Protein AF-A0A371MSR2-F1 (afdb_monomer_lite)

Secondary structure (DSSP, 8-state):
-----GGG-EEEEEETTEEEEEEEESSSSSS-EEEEEEEE--SS-EEEEEEEEPPTTS-GGGEEE-GGGTGGGEEEETTTEEEEEEEEPTT-EEEEEEEE--SSGGGGHHHH--

Foldseek 3Di:
DDPDPPQFDKDWDDDPFKIKIWHWDCPPDPFTKIKIKMWGQDQAKDKDKDKFAAPPPADLVQKAFDPVFPRVQWDDDPRRMIIGIDIAGHGDMGMTMIGGHDPDPVSCVRRRDD

Sequence (114 aa):
MSHESDADRTTAVSDDDVRVEKSFVGDEFPVPAIKFRLDSESDEPVHVRLVDQIPEDFPMEGVGFHPDYESDNWTAYKDHRVEYERTLDPGEETTTVYGIRLEQISDVEGFLGE

Radius of gyration: 14.49 Å; chains: 1; bounding box: 32×28×48 Å

pLDDT: mean 83.39, std 14.43, range [37.62, 96.06]

Structure (mmCIF, N/CA/C/O backbone):
data_AF-A0A371MSR2-F1
#
_entry.id   AF-A0A371MSR2-F1
#
loop_
_atom_site.group_PDB
_atom_site.id
_atom_site.type_symbol
_atom_site.label_atom_id
_atom_site.label_alt_id
_atom_site.label_comp_id
_atom_site.label_asym_id
_atom_site.label_entity_id
_atom_site.label_seq_id
_atom_site.pdbx_PDB_ins_code
_atom_site.Cartn_x
_atom_site.Cartn_y
_atom_site.Cartn_z
_atom_site.occupancy
_atom_site.B_iso_or_equiv
_atom_site.auth_seq_id
_atom_site.auth_comp_id
_atom_site.auth_asym_id
_atom_site.auth_atom_id
_atom_site.pdbx_PDB_model_num
ATOM 1 N N . MET A 1 1 ? -8.088 8.176 -33.997 1.00 37.62 1 MET A N 1
ATOM 2 C CA . MET A 1 1 ? -7.826 7.131 -32.994 1.00 37.62 1 MET A CA 1
ATOM 3 C C . MET A 1 1 ? -7.405 7.871 -31.746 1.00 37.62 1 MET A C 1
ATOM 5 O O . MET A 1 1 ? -6.425 8.603 -31.816 1.00 37.62 1 MET A O 1
ATOM 9 N N . SER A 1 2 ? -8.234 7.842 -30.709 1.00 40.28 2 SER A N 1
ATOM 10 C CA . SER A 1 2 ? -7.990 8.561 -29.460 1.00 40.28 2 SER A CA 1
ATOM 11 C C . SER A 1 2 ? -6.896 7.823 -28.691 1.00 40.28 2 SER A C 1
ATOM 13 O O . SER A 1 2 ? -7.026 6.629 -28.456 1.00 40.28 2 SER A O 1
ATOM 15 N N . HIS A 1 3 ? -5.797 8.508 -28.383 1.00 43.19 3 HIS A N 1
ATOM 16 C CA . HIS A 1 3 ? -4.809 8.058 -27.404 1.00 43.19 3 HIS A CA 1
ATOM 17 C C . HIS A 1 3 ? -5.377 8.488 -26.046 1.00 43.19 3 HIS A C 1
ATOM 19 O O . HIS A 1 3 ? -5.113 9.598 -25.587 1.00 43.19 3 HIS A O 1
ATOM 25 N N . GLU A 1 4 ? -6.302 7.703 -25.495 1.00 45.28 4 GLU A N 1
ATOM 26 C CA . GLU A 1 4 ? -6.712 7.891 -24.103 1.00 45.28 4 GLU A CA 1
ATOM 27 C C . GLU A 1 4 ? -5.536 7.471 -23.222 1.00 45.28 4 GLU A C 1
ATOM 29 O O . GLU A 1 4 ? -4.920 6.432 -23.439 1.00 45.28 4 GLU A O 1
ATOM 34 N N . SER A 1 5 ? -5.153 8.376 -22.329 1.00 42.78 5 SER A N 1
ATOM 35 C CA . SER A 1 5 ? -3.977 8.303 -21.477 1.00 42.78 5 SER A CA 1
ATOM 36 C C . SER A 1 5 ? -3.984 7.020 -20.642 1.00 42.78 5 SER A C 1
ATOM 38 O O . SER A 1 5 ? -4.755 6.905 -19.698 1.00 42.78 5 SER A O 1
ATOM 40 N N . ASP A 1 6 ? -3.106 6.074 -20.965 1.00 44.81 6 ASP A N 1
ATOM 41 C CA . ASP A 1 6 ? -3.011 4.767 -20.292 1.00 44.81 6 ASP A CA 1
ATOM 42 C C . ASP A 1 6 ? -2.377 4.846 -18.879 1.00 44.81 6 ASP A C 1
ATOM 44 O O . ASP A 1 6 ? -2.193 3.844 -18.204 1.00 44.81 6 ASP A O 1
ATOM 48 N N . ALA A 1 7 ? -2.056 6.052 -18.397 1.00 47.66 7 ALA A N 1
ATOM 49 C CA . ALA A 1 7 ? -1.315 6.265 -17.151 1.00 47.66 7 ALA A CA 1
ATOM 50 C C . ALA A 1 7 ? -2.179 6.336 -15.874 1.00 47.66 7 ALA A C 1
ATOM 52 O O . ALA A 1 7 ? -1.612 6.441 -14.794 1.00 47.66 7 ALA A O 1
ATOM 53 N N . ASP A 1 8 ? -3.514 6.281 -15.970 1.00 51.16 8 ASP A N 1
ATOM 54 C CA . ASP A 1 8 ? -4.427 6.449 -14.816 1.00 51.16 8 ASP A CA 1
ATOM 55 C C . ASP A 1 8 ? -5.340 5.229 -14.589 1.00 51.16 8 ASP A C 1
ATOM 57 O O . ASP A 1 8 ? -6.470 5.331 -14.110 1.00 51.16 8 ASP A O 1
ATOM 61 N N . ARG A 1 9 ? -4.892 4.032 -14.979 1.00 61.28 9 ARG A N 1
ATOM 62 C CA . ARG A 1 9 ? -5.692 2.821 -14.767 1.00 61.28 9 ARG A CA 1
ATOM 63 C C . ARG A 1 9 ? -5.687 2.464 -13.269 1.00 61.28 9 ARG A C 1
ATOM 65 O O . ARG A 1 9 ? -4.633 2.287 -12.658 1.00 61.28 9 ARG A O 1
ATOM 72 N N . THR A 1 10 ? -6.890 2.393 -12.694 1.00 70.50 10 THR A N 1
ATOM 73 C CA . THR A 1 10 ? -7.142 2.139 -11.268 1.00 70.50 10 THR A CA 1
ATOM 74 C C . THR A 1 10 ? -8.129 0.984 -11.103 1.00 70.50 10 THR A C 1
ATOM 76 O O . THR A 1 10 ? -9.187 0.993 -11.731 1.00 70.50 10 THR A O 1
ATOM 79 N N . THR A 1 11 ? -7.811 0.027 -10.232 1.00 73.56 11 THR A N 1
ATOM 80 C CA . THR A 1 11 ? -8.650 -1.135 -9.901 1.00 73.56 11 THR A CA 1
ATOM 81 C C . THR A 1 11 ? -9.043 -1.060 -8.430 1.00 73.56 11 THR A C 1
ATOM 83 O O . THR A 1 11 ? -8.179 -0.885 -7.575 1.00 73.56 11 THR A O 1
ATOM 86 N N . ALA A 1 12 ? -10.333 -1.190 -8.115 1.00 70.69 12 ALA A N 1
ATOM 87 C CA . ALA A 1 12 ? -10.829 -1.137 -6.742 1.00 70.69 12 ALA A CA 1
ATOM 88 C C . ALA A 1 12 ? -11.446 -2.476 -6.319 1.00 70.69 12 ALA A C 1
ATOM 90 O O . ALA A 1 12 ? -12.216 -3.069 -7.075 1.00 70.69 12 ALA A O 1
ATOM 91 N N . VAL A 1 13 ? -11.130 -2.925 -5.106 1.00 76.88 13 VAL A N 1
ATOM 92 C CA . VAL A 1 13 ? -11.734 -4.091 -4.454 1.00 76.88 13 VAL A CA 1
ATOM 93 C C . VAL A 1 13 ? -12.252 -3.647 -3.092 1.00 76.88 13 VAL A C 1
ATOM 95 O O . VAL A 1 13 ? -11.543 -2.969 -2.354 1.00 76.88 13 VAL A O 1
ATOM 98 N N . SER A 1 14 ? -13.480 -4.033 -2.767 1.00 68.56 14 SER A N 1
ATOM 99 C CA . SER A 1 14 ? -14.097 -3.751 -1.472 1.00 68.56 14 SER A CA 1
ATOM 100 C C . SER A 1 14 ? -14.492 -5.058 -0.800 1.00 68.56 14 SER A C 1
ATOM 102 O O . SER A 1 14 ? -15.121 -5.907 -1.435 1.00 68.56 14 SER A O 1
ATOM 104 N N . ASP A 1 15 ? -14.128 -5.194 0.469 1.00 74.12 15 ASP A N 1
ATOM 105 C CA . ASP A 1 15 ? -14.769 -6.106 1.422 1.00 74.12 15 ASP A CA 1
ATOM 106 C C . ASP A 1 15 ? -15.697 -5.253 2.313 1.00 74.12 15 ASP A C 1
ATOM 108 O O . ASP A 1 15 ? -15.505 -4.040 2.346 1.00 74.12 15 ASP A O 1
ATOM 112 N N . ASP A 1 16 ? -16.705 -5.829 2.982 1.00 73.25 16 ASP A N 1
ATOM 113 C CA . ASP A 1 16 ? -17.839 -5.103 3.623 1.00 73.25 16 ASP A CA 1
ATOM 114 C C . ASP A 1 16 ? -17.422 -3.911 4.527 1.00 73.25 16 ASP A C 1
ATOM 116 O O . ASP A 1 16 ? -18.206 -2.987 4.727 1.00 73.25 16 ASP A O 1
ATOM 120 N N . ASP A 1 17 ? -16.178 -3.911 5.016 1.00 86.12 17 ASP A N 1
ATOM 121 C CA . ASP A 1 17 ? -15.602 -2.945 5.954 1.00 86.12 17 ASP A CA 1
ATOM 122 C C . ASP A 1 17 ? -14.434 -2.100 5.398 1.00 86.12 17 ASP A C 1
ATOM 124 O O . ASP A 1 17 ? -14.025 -1.128 6.038 1.00 86.12 17 ASP A O 1
ATOM 128 N N . VAL A 1 18 ? -13.839 -2.469 4.254 1.00 89.56 18 VAL A N 1
ATOM 129 C CA . VAL A 1 18 ? -12.611 -1.832 3.738 1.00 89.56 18 VAL A CA 1
ATOM 130 C C . VAL A 1 18 ? -12.631 -1.720 2.222 1.00 89.56 18 VAL A C 1
ATOM 132 O O . VAL A 1 18 ? -12.762 -2.712 1.498 1.00 89.56 18 VAL A O 1
ATOM 135 N N . ARG A 1 19 ? -12.371 -0.510 1.733 1.00 90.88 19 ARG A N 1
ATOM 136 C CA . ARG A 1 19 ? -12.174 -0.214 0.318 1.00 90.88 19 ARG A CA 1
ATOM 137 C C . ARG A 1 19 ? -10.689 -0.106 -0.002 1.00 90.88 19 ARG A C 1
ATOM 139 O O . ARG A 1 19 ? -9.958 0.669 0.603 1.00 90.88 19 ARG A O 1
ATOM 146 N N . VAL A 1 20 ? -10.249 -0.858 -1.004 1.00 92.00 20 VAL A N 1
ATOM 147 C CA . VAL A 1 20 ? -8.875 -0.842 -1.508 1.00 92.00 20 VAL A CA 1
ATOM 148 C C . VAL A 1 20 ? -8.877 -0.366 -2.951 1.00 92.00 20 VAL A C 1
ATOM 150 O O . VAL A 1 20 ? -9.545 -0.945 -3.803 1.00 92.00 20 VAL A O 1
ATOM 153 N N . GLU A 1 21 ? -8.099 0.666 -3.246 1.00 91.25 21 GLU A N 1
ATOM 154 C CA . GLU A 1 21 ? -7.914 1.208 -4.588 1.00 91.25 21 GLU A CA 1
ATOM 155 C C . GLU A 1 21 ? -6.454 1.090 -4.996 1.00 91.25 21 GLU A C 1
ATOM 157 O O . GLU A 1 21 ? -5.565 1.617 -4.335 1.00 91.25 21 GLU A O 1
ATOM 162 N N . LYS A 1 22 ? -6.216 0.396 -6.101 1.00 91.88 22 LYS A N 1
ATOM 163 C CA . LYS A 1 22 ? -4.909 0.171 -6.700 1.00 91.88 22 LYS A CA 1
ATOM 164 C C . LYS A 1 22 ? -4.749 1.058 -7.924 1.00 91.88 22 LYS A C 1
ATOM 166 O O . LYS A 1 22 ? -5.548 0.939 -8.844 1.00 91.88 22 LYS A O 1
ATOM 171 N N . SER A 1 23 ? -3.689 1.850 -7.993 1.00 89.88 23 SER A N 1
ATOM 172 C CA . SER A 1 23 ? -3.382 2.719 -9.135 1.00 89.88 23 SER A CA 1
ATOM 173 C C . SER A 1 23 ? -1.910 2.616 -9.517 1.00 89.88 23 SER A C 1
ATOM 175 O O . SER A 1 23 ? -1.046 2.429 -8.660 1.00 89.88 23 SER A O 1
ATOM 177 N N . PHE A 1 24 ? -1.599 2.781 -10.799 1.00 88.88 24 PHE A N 1
ATOM 178 C CA . PHE A 1 24 ? -0.219 2.954 -11.247 1.00 88.88 24 PHE A CA 1
ATOM 179 C C . PHE A 1 24 ? 0.210 4.422 -11.152 1.00 88.88 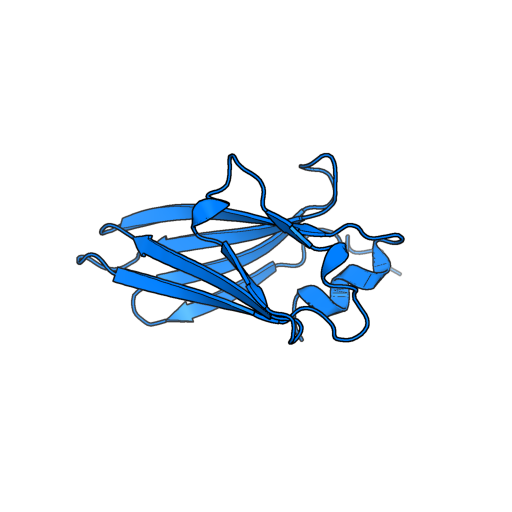24 PHE A C 1
ATOM 181 O O . PHE A 1 24 ? -0.543 5.322 -11.508 1.00 88.88 24 PHE A O 1
ATOM 188 N N . VAL A 1 25 ? 1.439 4.660 -10.697 1.00 86.69 25 VAL A N 1
ATOM 189 C CA . VAL A 1 25 ? 2.046 5.991 -10.603 1.00 86.69 25 VAL A CA 1
ATOM 190 C C . VAL A 1 25 ? 3.441 5.974 -11.233 1.00 86.69 25 VAL A C 1
ATOM 192 O O . VAL A 1 25 ? 4.430 5.573 -10.621 1.00 86.69 25 VAL A O 1
ATOM 195 N N . GLY A 1 26 ? 3.520 6.403 -12.495 1.00 82.81 26 GLY A N 1
ATOM 196 C CA . GLY A 1 26 ? 4.764 6.408 -13.276 1.00 82.81 26 GLY A CA 1
ATOM 197 C C . GLY A 1 26 ? 5.684 7.602 -13.007 1.00 82.81 26 GLY A C 1
ATOM 198 O O . GLY A 1 26 ? 6.901 7.458 -13.073 1.00 82.81 26 GLY A O 1
ATOM 199 N N . ASP A 1 27 ? 5.107 8.760 -12.674 1.00 80.38 27 ASP A N 1
ATOM 200 C CA . ASP A 1 27 ? 5.819 10.047 -12.625 1.00 80.38 27 ASP A CA 1
ATOM 201 C C . ASP A 1 27 ? 5.867 10.683 -11.217 1.00 80.38 27 ASP A C 1
ATOM 203 O O . ASP A 1 27 ? 6.491 11.726 -11.028 1.00 80.38 27 ASP A O 1
ATOM 207 N N . GLU A 1 28 ? 5.212 10.077 -10.216 1.00 81.81 28 GLU A N 1
ATOM 208 C CA . GLU A 1 28 ? 5.168 10.583 -8.825 1.00 81.81 28 GLU A CA 1
ATOM 209 C C . GLU A 1 28 ? 6.453 10.245 -8.040 1.00 81.81 28 GLU A C 1
ATOM 211 O O . GLU A 1 28 ? 6.804 10.926 -7.075 1.00 81.81 28 GLU A O 1
ATOM 216 N N . PHE A 1 29 ? 7.196 9.228 -8.488 1.00 84.44 29 PHE A N 1
ATOM 217 C CA . PHE A 1 29 ? 8.369 8.679 -7.810 1.00 84.44 29 PHE A CA 1
ATOM 218 C C . PHE A 1 29 ? 9.573 8.552 -8.759 1.00 84.44 29 PHE A C 1
ATOM 220 O O . PHE A 1 29 ? 9.406 8.534 -9.977 1.00 84.44 29 PHE A O 1
ATOM 227 N N . PRO A 1 30 ? 10.812 8.418 -8.233 1.00 84.44 30 PRO A N 1
ATOM 228 C CA . PRO A 1 30 ? 12.008 8.209 -9.060 1.00 84.44 30 PRO A CA 1
ATOM 229 C C . PRO A 1 30 ? 11.974 6.928 -9.904 1.00 84.44 30 PRO A C 1
ATOM 231 O O . PRO A 1 30 ? 12.722 6.804 -10.871 1.00 84.44 30 PRO A O 1
ATOM 234 N N . VAL A 1 31 ? 11.158 5.960 -9.489 1.00 86.62 31 VAL A N 1
ATOM 235 C CA . VAL A 1 31 ? 10.848 4.734 -10.222 1.00 86.62 31 VAL A CA 1
ATOM 236 C C . VAL A 1 31 ? 9.331 4.581 -10.266 1.00 86.62 31 VAL A C 1
ATOM 238 O O . VAL A 1 31 ? 8.683 4.983 -9.298 1.00 86.62 31 VAL A O 1
ATOM 241 N N . PRO A 1 32 ? 8.762 3.984 -11.326 1.00 88.19 32 PRO A N 1
ATOM 242 C CA . PRO A 1 32 ? 7.337 3.692 -11.366 1.00 88.19 32 PRO A CA 1
ATOM 243 C C . PRO A 1 32 ? 6.909 2.867 -10.152 1.00 88.19 32 PRO A C 1
ATOM 245 O O . PRO A 1 32 ? 7.659 2.003 -9.688 1.00 88.19 32 PRO A O 1
ATOM 248 N N . ALA A 1 33 ? 5.715 3.121 -9.630 1.00 90.62 33 ALA A N 1
ATOM 249 C CA . ALA A 1 33 ? 5.194 2.394 -8.483 1.00 90.62 33 ALA A CA 1
ATOM 250 C C . ALA A 1 33 ? 3.717 2.044 -8.649 1.00 90.62 33 ALA A C 1
ATOM 252 O O . ALA A 1 33 ? 2.980 2.656 -9.421 1.00 90.62 33 ALA A O 1
ATOM 253 N N . ILE A 1 34 ? 3.302 1.032 -7.901 1.00 91.38 34 ILE A N 1
ATOM 254 C CA . ILE A 1 34 ? 1.910 0.666 -7.708 1.00 91.38 34 ILE A CA 1
ATOM 255 C C . ILE A 1 34 ? 1.498 1.193 -6.343 1.00 91.38 34 ILE A C 1
ATOM 257 O O . ILE A 1 34 ? 2.135 0.895 -5.331 1.00 91.38 34 ILE A O 1
ATOM 261 N N . LYS A 1 35 ? 0.445 2.000 -6.336 1.00 92.44 35 LYS A N 1
ATOM 262 C CA . LYS A 1 35 ? -0.101 2.670 -5.166 1.00 92.44 35 LYS A CA 1
ATOM 263 C C . LYS A 1 35 ? -1.386 1.995 -4.744 1.00 92.44 35 LYS A C 1
ATOM 265 O O . LYS A 1 35 ? -2.260 1.777 -5.574 1.00 92.44 35 LYS A O 1
ATOM 270 N N . PHE A 1 36 ? -1.500 1.719 -3.455 1.00 93.75 36 PHE A N 1
ATOM 271 C CA . PHE A 1 36 ? -2.718 1.242 -2.827 1.00 93.75 36 PHE A CA 1
ATOM 272 C C . PHE A 1 36 ? -3.201 2.287 -1.840 1.00 93.75 36 PHE A C 1
ATOM 274 O O . PHE A 1 36 ? -2.467 2.667 -0.927 1.00 93.75 36 PHE A O 1
ATOM 281 N N . ARG A 1 37 ? -4.435 2.742 -2.024 1.00 93.94 37 ARG A N 1
ATOM 282 C CA . ARG A 1 37 ? -5.176 3.504 -1.027 1.00 93.94 37 ARG A CA 1
ATOM 283 C C . ARG A 1 37 ? -6.145 2.559 -0.339 1.00 93.94 37 ARG A C 1
ATOM 285 O O . ARG A 1 37 ? -6.902 1.868 -1.014 1.00 93.94 37 ARG A O 1
ATOM 292 N N . LEU A 1 38 ? -6.088 2.522 0.982 1.00 92.88 38 LEU A N 1
ATOM 293 C CA . LEU A 1 38 ? -6.980 1.735 1.812 1.00 92.88 38 LEU A CA 1
ATOM 294 C C . LEU A 1 38 ? -7.811 2.699 2.648 1.00 92.88 38 LEU A C 1
ATOM 296 O O . LEU A 1 38 ? -7.247 3.565 3.316 1.00 92.88 38 LEU A O 1
ATOM 300 N N . ASP A 1 39 ? -9.122 2.534 2.595 1.00 92.81 39 ASP A N 1
ATOM 301 C CA . ASP A 1 39 ? -10.099 3.317 3.342 1.00 92.81 39 ASP A CA 1
ATOM 302 C C . ASP A 1 39 ? -10.925 2.358 4.200 1.00 92.81 39 ASP A C 1
ATOM 304 O O . ASP A 1 39 ? -11.548 1.425 3.684 1.00 92.81 39 ASP A O 1
ATOM 308 N N . SER A 1 40 ? -10.848 2.536 5.517 1.00 92.94 40 SER A N 1
ATOM 309 C CA . SER A 1 40 ? -11.635 1.768 6.477 1.00 92.94 40 SER A CA 1
ATOM 310 C C . SER A 1 40 ? -13.005 2.420 6.635 1.00 92.94 40 SER A C 1
ATOM 312 O O . SER A 1 40 ? -13.116 3.518 7.177 1.00 92.94 40 SER A O 1
ATOM 314 N N . GLU A 1 41 ? -14.056 1.732 6.200 1.00 90.38 41 GLU A N 1
ATOM 315 C CA . GLU A 1 41 ? -15.448 2.164 6.376 1.00 90.38 41 GLU A CA 1
ATOM 316 C C . GLU A 1 41 ? -16.049 1.615 7.688 1.00 90.38 41 GLU A C 1
ATOM 318 O O . GLU A 1 41 ? -17.196 1.915 8.023 1.00 90.38 41 GLU A O 1
ATOM 323 N N . SER A 1 42 ? -15.270 0.833 8.448 1.00 89.44 42 SER A N 1
ATOM 324 C CA . SER A 1 42 ? -15.694 0.186 9.692 1.00 89.44 42 SER A CA 1
ATOM 325 C C . SER A 1 42 ? -15.642 1.116 10.911 1.00 89.44 42 SER A C 1
ATOM 327 O O . SER A 1 42 ? -14.752 1.959 11.050 1.00 89.44 42 SER A O 1
ATOM 329 N N . ASP A 1 43 ? -16.568 0.907 11.851 1.00 91.12 43 ASP A N 1
ATOM 330 C CA . ASP A 1 43 ? -16.598 1.567 13.166 1.00 91.12 43 ASP A CA 1
ATOM 331 C C . ASP A 1 43 ? -15.673 0.884 14.205 1.00 91.12 43 ASP A C 1
ATOM 333 O O . ASP A 1 43 ? -15.504 1.381 15.325 1.00 91.12 43 ASP A O 1
ATOM 337 N N . GLU A 1 44 ? -15.066 -0.252 13.851 1.00 92.38 44 GLU A N 1
ATOM 338 C CA . GLU A 1 44 ? -14.152 -1.040 14.685 1.00 92.38 44 GLU A CA 1
ATOM 339 C C . GLU A 1 44 ? -12.785 -1.212 13.990 1.00 92.38 44 GLU A C 1
ATOM 341 O O . GLU A 1 44 ? -12.700 -1.143 12.765 1.00 92.38 44 GLU A O 1
ATOM 346 N N . PRO A 1 45 ? -11.682 -1.412 14.741 1.00 93.38 45 PRO A N 1
ATOM 347 C CA . PRO A 1 45 ? -10.374 -1.629 14.132 1.00 93.38 45 PRO A CA 1
ATOM 348 C C . PRO A 1 45 ? -10.357 -2.928 13.319 1.00 93.38 45 PRO A C 1
ATOM 350 O O . PRO A 1 45 ? -10.675 -4.003 13.836 1.00 93.38 45 PRO A O 1
ATOM 353 N N . VAL A 1 46 ? -9.921 -2.835 12.064 1.00 92.44 46 VAL A N 1
ATOM 354 C CA . VAL A 1 46 ? -9.943 -3.934 11.092 1.00 92.44 46 VAL A CA 1
ATOM 355 C C . VAL A 1 46 ? -8.529 -4.334 10.696 1.00 92.44 46 VAL A C 1
ATOM 357 O O . VAL A 1 46 ? -7.667 -3.500 10.423 1.00 92.44 46 VAL A O 1
ATOM 360 N N . HIS A 1 47 ? -8.263 -5.638 10.679 1.00 92.31 47 HIS A N 1
ATOM 361 C CA . HIS A 1 47 ? -6.976 -6.163 10.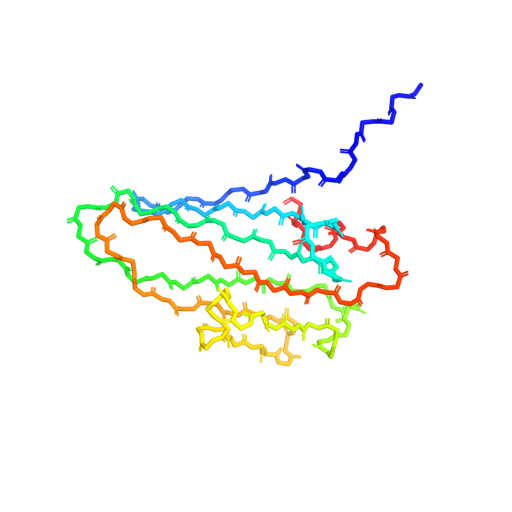242 1.00 92.31 47 HIS A CA 1
ATOM 362 C C . HIS A 1 47 ? -7.019 -6.474 8.748 1.00 92.31 47 HIS A C 1
ATOM 364 O O . HIS A 1 47 ? -7.753 -7.364 8.317 1.00 92.31 47 HIS A O 1
ATOM 370 N N . VAL A 1 48 ? -6.227 -5.744 7.967 1.00 91.12 48 VAL A N 1
ATOM 371 C CA . VAL A 1 48 ? -6.216 -5.834 6.511 1.00 91.12 48 VAL A CA 1
ATOM 372 C C . VAL A 1 48 ? -4.972 -6.561 6.043 1.00 91.12 48 VAL A C 1
ATOM 374 O O . VAL A 1 48 ? -3.848 -6.208 6.403 1.00 91.12 48 VAL A O 1
ATOM 377 N N . ARG A 1 49 ? -5.190 -7.554 5.180 1.00 92.38 49 ARG A N 1
ATOM 378 C CA . ARG A 1 49 ? -4.129 -8.250 4.463 1.00 92.38 49 ARG A CA 1
ATOM 379 C C . ARG A 1 49 ? -4.373 -8.147 2.970 1.00 92.38 49 ARG A C 1
ATOM 381 O O . ARG A 1 49 ? -5.236 -8.828 2.417 1.00 92.38 49 ARG A O 1
ATOM 388 N N . LEU A 1 50 ? -3.600 -7.282 2.335 1.00 91.06 50 LEU A N 1
ATOM 389 C CA . LEU A 1 50 ? -3.631 -7.052 0.905 1.00 91.06 50 LEU A CA 1
ATOM 390 C C . LEU A 1 50 ? -2.644 -7.994 0.234 1.00 91.06 50 LEU A C 1
ATOM 392 O O . LEU A 1 50 ? -1.464 -8.017 0.574 1.00 91.06 50 LEU A O 1
ATOM 396 N N . VAL A 1 51 ? -3.132 -8.759 -0.735 1.00 92.25 51 VAL A N 1
ATOM 397 C CA . VAL A 1 51 ? -2.313 -9.669 -1.530 1.00 92.25 51 VAL A CA 1
ATOM 398 C C . VAL A 1 51 ? -2.345 -9.220 -2.976 1.00 92.25 51 VAL A C 1
ATOM 400 O O . VAL A 1 51 ? -3.416 -9.142 -3.574 1.00 92.25 51 VAL A O 1
ATOM 403 N N . ASP A 1 52 ? -1.166 -8.990 -3.540 1.00 91.50 52 ASP A N 1
ATOM 404 C CA . ASP A 1 52 ? -1.012 -8.582 -4.926 1.00 91.50 52 ASP A CA 1
ATOM 405 C C . ASP A 1 52 ? -0.152 -9.578 -5.706 1.00 91.50 52 ASP A C 1
ATOM 407 O O . ASP A 1 52 ? 0.890 -10.039 -5.223 1.00 91.50 52 ASP A O 1
ATOM 411 N N . GLN A 1 53 ? -0.609 -9.925 -6.908 1.00 90.88 53 GLN A N 1
ATOM 412 C CA . GLN A 1 53 ? 0.107 -10.817 -7.815 1.00 90.88 53 GLN A CA 1
ATOM 413 C C . GLN A 1 53 ? 0.969 -9.995 -8.767 1.00 90.88 53 GLN A C 1
ATOM 415 O O . GLN A 1 53 ? 0.491 -9.079 -9.432 1.00 90.88 53 GLN A O 1
ATOM 420 N N . ILE A 1 54 ? 2.243 -10.354 -8.824 1.00 89.12 54 ILE A N 1
ATOM 421 C CA . ILE A 1 54 ? 3.219 -9.805 -9.754 1.00 89.12 54 ILE A CA 1
ATOM 422 C C . ILE A 1 54 ? 3.207 -10.698 -11.005 1.00 89.12 54 ILE A C 1
ATOM 424 O O . ILE A 1 54 ? 3.085 -11.917 -10.868 1.00 89.12 54 ILE A O 1
ATOM 428 N N . PRO A 1 55 ? 3.324 -10.146 -12.224 1.00 87.06 55 PRO A N 1
ATOM 429 C CA . PRO A 1 55 ? 3.431 -10.962 -13.431 1.00 87.06 55 PRO A CA 1
ATOM 430 C C . PRO A 1 55 ? 4.565 -11.989 -13.331 1.00 87.06 55 PRO A C 1
ATOM 432 O O . PRO A 1 55 ? 5.665 -11.649 -12.901 1.00 87.06 55 PRO A O 1
ATOM 435 N N . GLU A 1 56 ? 4.329 -13.228 -13.772 1.00 84.56 56 GLU A N 1
ATOM 436 C CA . GLU A 1 56 ? 5.331 -14.310 -13.702 1.00 84.56 56 GLU A CA 1
ATOM 437 C C . GLU A 1 56 ? 6.585 -14.045 -14.555 1.00 84.56 56 GLU A C 1
ATOM 439 O O . GLU A 1 56 ? 7.642 -14.621 -14.300 1.00 84.56 56 GLU A O 1
ATOM 444 N N . ASP A 1 57 ? 6.468 -13.191 -15.577 1.00 83.31 57 ASP A N 1
ATOM 445 C CA . ASP A 1 57 ? 7.588 -12.762 -16.426 1.00 83.31 57 ASP A CA 1
ATOM 446 C C . ASP A 1 57 ? 8.418 -11.641 -15.768 1.00 83.31 57 ASP A C 1
ATOM 448 O O . ASP A 1 57 ? 9.558 -11.388 -16.156 1.00 83.31 57 ASP A O 1
ATOM 452 N N . PHE A 1 58 ? 7.879 -10.987 -14.729 1.00 85.62 58 PHE A N 1
ATOM 453 C CA . PHE A 1 58 ? 8.538 -9.871 -14.065 1.00 85.62 58 PHE A CA 1
ATOM 454 C C . PHE A 1 58 ? 9.450 -10.349 -12.924 1.00 85.62 58 PHE A C 1
ATOM 456 O O . PHE A 1 58 ? 8.994 -11.005 -11.983 1.00 85.62 58 PHE A O 1
ATOM 463 N N . PRO A 1 59 ? 10.741 -9.972 -12.921 1.00 86.56 59 PRO A N 1
ATOM 464 C CA . PRO A 1 59 ? 11.663 -10.412 -11.887 1.00 86.56 59 PRO A CA 1
ATOM 465 C C . PRO A 1 59 ? 11.326 -9.774 -10.535 1.00 86.56 59 PRO A C 1
ATOM 467 O O . PRO A 1 59 ? 11.322 -8.552 -10.392 1.00 86.56 59 PRO A O 1
ATOM 470 N N . MET A 1 60 ? 11.170 -10.594 -9.490 1.00 89.06 60 MET A N 1
ATOM 471 C CA . MET A 1 60 ? 10.938 -10.101 -8.120 1.00 89.06 60 MET A CA 1
ATOM 472 C C . MET A 1 60 ? 12.056 -9.183 -7.592 1.00 89.06 60 MET A C 1
ATOM 474 O O . MET A 1 60 ? 11.813 -8.374 -6.705 1.00 89.06 60 MET A O 1
ATOM 478 N N . GLU A 1 61 ? 13.269 -9.255 -8.149 1.00 88.12 61 GLU A N 1
ATOM 479 C CA . GLU A 1 61 ? 14.373 -8.323 -7.851 1.00 88.12 61 GLU A CA 1
ATOM 480 C C . GLU A 1 61 ? 14.085 -6.880 -8.306 1.00 88.12 61 GLU A C 1
ATOM 482 O O . GLU A 1 61 ? 14.710 -5.932 -7.824 1.00 88.12 61 GLU A O 1
ATOM 487 N N . GLY A 1 62 ? 13.149 -6.710 -9.242 1.00 88.62 62 GLY A N 1
ATOM 488 C CA . GLY A 1 62 ? 12.653 -5.417 -9.695 1.00 88.62 62 GLY A CA 1
ATOM 489 C C . GLY A 1 62 ? 11.632 -4.786 -8.750 1.00 88.62 62 GLY A C 1
ATOM 490 O O . GLY A 1 62 ? 11.333 -3.604 -8.916 1.00 88.62 62 GLY A O 1
ATOM 491 N N . VAL A 1 63 ? 11.122 -5.533 -7.765 1.00 91.38 63 VAL A N 1
ATOM 492 C CA . VAL A 1 63 ? 10.168 -5.044 -6.763 1.00 91.38 63 VAL A CA 1
ATOM 493 C C . VAL A 1 63 ? 10.919 -4.459 -5.568 1.00 91.38 63 VAL A C 1
ATOM 495 O O . VAL A 1 63 ? 11.838 -5.076 -5.027 1.00 91.38 63 VAL A O 1
ATOM 498 N N . GLY A 1 64 ? 10.517 -3.269 -5.125 1.00 92.06 64 GLY A N 1
ATOM 499 C CA . GLY A 1 64 ? 11.063 -2.633 -3.927 1.00 92.06 64 GLY A CA 1
ATOM 500 C C . GLY A 1 64 ? 10.003 -1.885 -3.128 1.00 92.06 64 GLY A C 1
ATOM 501 O O . GLY A 1 64 ? 9.042 -1.375 -3.689 1.00 92.06 64 GLY A O 1
ATOM 502 N N . PHE A 1 65 ? 10.192 -1.782 -1.815 1.00 93.12 65 PHE A N 1
ATOM 503 C CA . PHE A 1 65 ? 9.260 -1.093 -0.918 1.00 93.12 65 PHE A CA 1
ATOM 504 C C . PHE A 1 65 ? 9.810 0.270 -0.506 1.00 93.12 65 PHE A C 1
ATOM 506 O O . PHE A 1 65 ? 11.007 0.408 -0.237 1.00 93.12 65 PHE A O 1
ATOM 513 N N . HIS A 1 66 ? 8.948 1.287 -0.486 1.00 89.44 66 HIS A N 1
ATOM 514 C CA . HIS A 1 66 ? 9.364 2.652 -0.178 1.00 89.44 66 HIS A CA 1
ATOM 515 C C . HIS A 1 66 ? 9.317 2.898 1.342 1.00 89.44 66 HIS A C 1
ATOM 517 O O . HIS A 1 66 ? 8.268 2.667 1.943 1.00 89.44 66 HIS A O 1
ATOM 523 N N . PRO A 1 67 ? 10.399 3.396 1.977 1.00 88.31 67 PRO A N 1
ATOM 524 C CA . PRO A 1 67 ? 10.474 3.533 3.437 1.00 88.31 67 PRO A CA 1
ATOM 525 C C . PRO A 1 67 ? 9.404 4.461 4.022 1.00 88.31 67 PRO A C 1
ATOM 527 O O . PRO A 1 67 ? 8.839 4.167 5.067 1.00 88.31 67 PRO A O 1
ATOM 530 N N . ASP A 1 68 ? 9.076 5.550 3.323 1.00 89.56 68 ASP A N 1
ATOM 531 C CA . ASP A 1 68 ? 8.010 6.472 3.742 1.00 89.56 68 ASP A CA 1
ATOM 532 C C . ASP A 1 68 ? 6.577 5.935 3.550 1.00 89.56 68 ASP A C 1
ATOM 534 O O . ASP A 1 68 ? 5.633 6.578 3.997 1.00 89.56 68 ASP A O 1
ATOM 538 N N . TYR A 1 69 ? 6.395 4.779 2.902 1.00 92.00 69 TYR A N 1
ATOM 539 C CA . TYR A 1 69 ? 5.079 4.196 2.597 1.00 92.00 69 TYR A CA 1
ATOM 540 C C . TYR A 1 69 ? 4.915 2.821 3.242 1.00 92.00 69 TYR A C 1
ATOM 542 O O . TYR A 1 69 ? 4.480 1.863 2.604 1.00 92.00 69 TYR A O 1
ATOM 550 N N . GLU A 1 70 ? 5.272 2.734 4.523 1.00 89.94 70 GLU A N 1
ATOM 551 C CA . GLU A 1 70 ? 5.058 1.544 5.352 1.00 89.94 70 GLU A CA 1
ATOM 552 C C . GLU A 1 70 ? 5.759 0.289 4.812 1.00 89.94 70 GLU A C 1
ATOM 554 O O . GLU A 1 70 ? 5.198 -0.805 4.804 1.00 89.94 70 GLU A O 1
ATOM 559 N N . SER A 1 71 ? 7.015 0.430 4.374 1.00 90.25 71 SER A N 1
ATOM 560 C CA . SER A 1 71 ? 7.800 -0.700 3.858 1.00 90.25 71 SER A CA 1
ATOM 561 C C . SER A 1 71 ? 7.916 -1.874 4.830 1.00 90.25 71 SER A C 1
ATOM 563 O O . SER A 1 71 ? 8.051 -3.007 4.385 1.00 90.25 71 SER A O 1
ATOM 565 N N . ASP A 1 72 ? 7.877 -1.619 6.140 1.00 92.81 72 ASP A N 1
ATOM 566 C CA . ASP A 1 72 ? 7.964 -2.659 7.172 1.00 92.81 72 ASP A CA 1
ATOM 567 C C . ASP A 1 72 ? 6.754 -3.606 7.175 1.00 92.81 72 ASP A C 1
ATOM 569 O O . ASP A 1 72 ? 6.870 -4.743 7.629 1.00 92.81 72 ASP A O 1
ATOM 573 N N . ASN A 1 73 ? 5.617 -3.160 6.634 1.00 94.19 73 ASN A N 1
ATOM 574 C CA . ASN A 1 73 ? 4.386 -3.946 6.538 1.00 94.19 73 ASN A CA 1
ATOM 575 C C . ASN A 1 73 ? 4.325 -4.785 5.253 1.00 94.19 73 ASN A C 1
ATOM 577 O O . ASN A 1 73 ? 3.390 -5.563 5.071 1.00 94.19 73 ASN A O 1
ATOM 581 N N . TRP A 1 74 ? 5.308 -4.636 4.359 1.00 96.06 74 TRP A N 1
ATOM 582 C CA . TRP A 1 74 ? 5.379 -5.365 3.100 1.00 96.06 74 TRP A CA 1
ATOM 583 C C . TRP A 1 74 ? 6.265 -6.606 3.181 1.00 96.06 74 TRP A C 1
ATOM 585 O O . TRP A 1 74 ? 7.386 -6.586 3.688 1.00 96.06 74 TRP A O 1
ATOM 595 N N . THR A 1 75 ? 5.799 -7.680 2.552 1.00 94.88 75 THR A N 1
ATOM 596 C CA . THR A 1 75 ? 6.550 -8.918 2.353 1.00 94.88 75 THR A CA 1
ATOM 597 C C . THR A 1 75 ? 6.507 -9.335 0.888 1.00 94.88 75 THR A C 1
ATOM 599 O O . THR A 1 75 ? 5.439 -9.522 0.311 1.00 94.88 75 THR A O 1
ATOM 602 N N . ALA A 1 76 ? 7.678 -9.539 0.281 1.00 93.25 76 ALA A N 1
ATOM 603 C CA . ALA A 1 76 ? 7.806 -10.126 -1.051 1.00 93.25 76 ALA A CA 1
ATOM 604 C C . ALA A 1 76 ? 8.064 -11.637 -0.962 1.00 93.25 76 ALA A C 1
ATOM 606 O O . ALA A 1 76 ? 8.987 -12.090 -0.280 1.00 93.25 76 ALA A O 1
ATOM 607 N N . TYR A 1 77 ? 7.289 -12.420 -1.706 1.00 92.31 77 TYR A N 1
ATOM 608 C CA . TYR A 1 77 ? 7.448 -13.866 -1.827 1.00 92.31 77 TYR A CA 1
ATOM 609 C C . TYR A 1 77 ? 8.095 -14.233 -3.159 1.00 92.31 77 TYR A C 1
ATOM 611 O O . TYR A 1 77 ? 7.904 -13.578 -4.176 1.00 92.31 77 TYR A O 1
ATOM 619 N N . LYS A 1 78 ? 8.814 -15.359 -3.180 1.00 88.06 78 LYS A N 1
ATOM 620 C CA . LYS A 1 78 ? 9.457 -15.881 -4.402 1.00 88.06 78 LYS A CA 1
ATOM 621 C C . LYS A 1 78 ? 8.473 -16.372 -5.471 1.00 88.06 78 LYS A C 1
ATOM 623 O O . LYS A 1 78 ? 8.895 -16.688 -6.572 1.00 88.06 78 LYS A O 1
ATOM 628 N N . ASP A 1 79 ? 7.198 -16.470 -5.121 1.00 90.44 79 ASP A N 1
ATOM 629 C CA . ASP A 1 79 ? 6.110 -16.998 -5.946 1.00 90.44 79 ASP A CA 1
ATOM 630 C C . ASP A 1 79 ? 5.348 -15.863 -6.657 1.00 90.44 79 ASP A C 1
ATOM 632 O O . ASP A 1 79 ? 4.129 -15.897 -6.741 1.00 90.44 79 ASP A O 1
ATOM 636 N N . HIS A 1 80 ? 6.058 -14.802 -7.064 1.00 90.81 80 HIS A N 1
ATOM 637 C CA . HIS A 1 80 ? 5.490 -13.609 -7.710 1.00 90.81 80 HIS A CA 1
ATOM 638 C C . HIS A 1 80 ? 4.306 -12.988 -6.960 1.00 90.81 80 HIS A C 1
ATOM 640 O O . HIS A 1 80 ? 3.273 -12.637 -7.525 1.00 90.81 80 HIS A O 1
ATOM 646 N N . ARG A 1 81 ? 4.460 -12.846 -5.644 1.00 92.69 81 ARG A N 1
ATOM 647 C CA . ARG A 1 81 ? 3.431 -12.278 -4.777 1.00 92.69 81 ARG A CA 1
ATOM 648 C C . ARG A 1 81 ? 4.047 -11.292 -3.811 1.00 92.69 81 ARG A C 1
ATOM 650 O O . ARG A 1 81 ? 5.101 -11.568 -3.235 1.00 92.69 81 ARG A O 1
ATOM 657 N N . VAL A 1 82 ? 3.349 -10.194 -3.582 1.00 94.75 82 VAL A N 1
ATOM 658 C CA . VAL A 1 82 ? 3.619 -9.291 -2.467 1.00 94.75 82 VAL A CA 1
ATOM 659 C C . VAL A 1 82 ? 2.408 -9.246 -1.549 1.00 94.75 82 VAL A C 1
ATOM 661 O O . VAL A 1 82 ? 1.267 -9.364 -1.991 1.00 94.75 82 VAL A O 1
ATOM 664 N N . GLU A 1 83 ? 2.669 -9.133 -0.257 1.00 95.06 83 GLU A N 1
ATOM 665 C CA . GLU A 1 83 ? 1.645 -9.026 0.772 1.00 95.06 83 GLU A CA 1
ATOM 666 C C . GLU A 1 83 ? 1.928 -7.803 1.624 1.00 95.06 83 GLU A C 1
ATOM 668 O O . GLU A 1 83 ? 3.071 -7.584 2.027 1.00 95.06 83 GLU A O 1
ATOM 673 N N . TYR A 1 84 ? 0.888 -7.027 1.884 1.00 95.25 84 TYR A N 1
ATOM 674 C CA . TYR A 1 84 ? 0.902 -5.929 2.832 1.00 95.25 84 TYR A CA 1
ATOM 675 C C . TYR A 1 84 ? -0.082 -6.239 3.953 1.00 95.25 84 TYR A C 1
ATOM 677 O O . TYR A 1 84 ? -1.243 -6.558 3.688 1.00 95.25 84 TYR A O 1
ATOM 685 N N . GLU A 1 85 ? 0.378 -6.152 5.197 1.00 94.00 85 GLU A N 1
ATOM 686 C CA . GLU A 1 85 ? -0.433 -6.450 6.377 1.00 94.00 85 GLU A CA 1
ATOM 687 C C . GLU A 1 85 ? -0.384 -5.288 7.375 1.00 94.00 85 GLU A C 1
ATOM 689 O O . GLU A 1 85 ? 0.688 -4.878 7.820 1.00 94.00 85 GLU A O 1
ATOM 694 N N . ARG A 1 86 ? -1.553 -4.752 7.742 1.00 93.50 86 ARG A 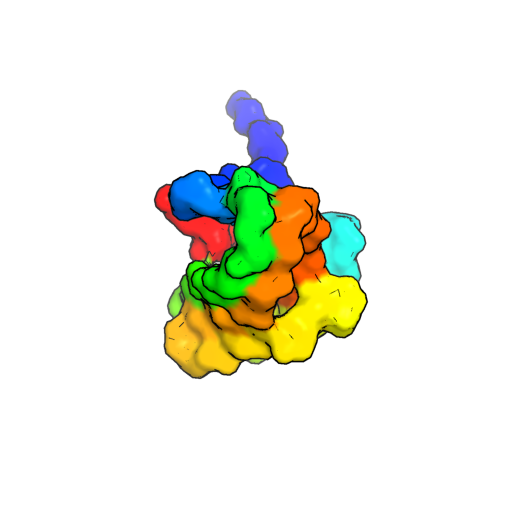N 1
ATOM 695 C CA . ARG A 1 86 ? -1.691 -3.673 8.732 1.00 93.50 86 ARG A CA 1
ATOM 696 C C . ARG A 1 86 ? -3.064 -3.727 9.396 1.00 93.50 86 ARG A C 1
ATOM 698 O O . ARG A 1 86 ? -4.033 -4.198 8.810 1.00 93.50 86 ARG A O 1
ATOM 705 N N . THR A 1 87 ? -3.16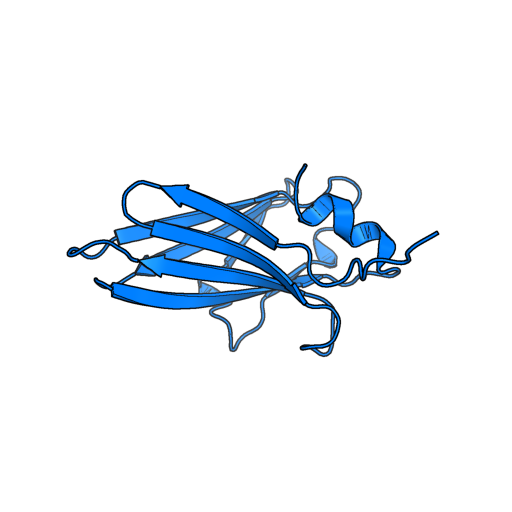6 -3.205 10.615 1.00 94.31 87 THR A N 1
ATOM 706 C CA . THR A 1 87 ? -4.458 -2.911 11.252 1.00 94.31 87 THR A CA 1
ATOM 707 C C . THR A 1 87 ? -4.828 -1.450 11.016 1.00 94.31 87 THR A C 1
ATOM 709 O O . THR A 1 87 ? -4.027 -0.577 11.343 1.00 94.31 87 THR A O 1
ATOM 712 N N . LEU A 1 88 ? -6.017 -1.206 10.465 1.00 93.75 88 LEU A N 1
ATOM 713 C CA . LEU A 1 88 ? -6.588 0.128 10.292 1.00 93.75 88 LEU A CA 1
ATOM 714 C C . LEU A 1 88 ? -7.489 0.468 11.478 1.00 93.75 88 LEU A C 1
ATOM 716 O O . LEU A 1 88 ? -8.278 -0.369 11.928 1.00 93.75 88 LEU A O 1
ATOM 720 N N . ASP A 1 89 ? -7.378 1.695 11.973 1.00 94.75 89 ASP A N 1
ATOM 721 C CA . ASP A 1 89 ? -8.323 2.242 12.947 1.00 94.75 89 ASP A CA 1
ATOM 722 C C . ASP A 1 89 ? -9.692 2.557 12.286 1.00 94.75 89 ASP A C 1
ATOM 724 O O . ASP A 1 89 ? -9.792 2.634 11.055 1.00 94.75 89 ASP A O 1
ATOM 728 N N . PRO A 1 90 ? -10.770 2.739 13.075 1.00 93.88 90 PRO A N 1
ATOM 729 C CA . PRO A 1 90 ? -12.086 3.099 12.545 1.00 93.88 90 PRO A CA 1
ATOM 730 C C . PRO A 1 90 ? -12.049 4.405 11.744 1.00 93.88 90 PRO A C 1
ATOM 732 O O . PRO A 1 90 ? -11.627 5.440 12.272 1.00 93.88 90 PRO A O 1
ATOM 735 N N . GLY A 1 91 ? -12.504 4.380 10.489 1.00 91.81 91 GLY A N 1
ATOM 736 C CA . GLY A 1 91 ? -12.465 5.553 9.608 1.00 91.81 91 GLY A CA 1
ATOM 737 C C . GLY A 1 91 ? -11.058 6.003 9.190 1.00 91.81 91 GLY A C 1
ATOM 738 O O . GLY A 1 91 ? -10.891 7.153 8.779 1.00 91.81 91 GLY A O 1
ATOM 739 N N . GLU A 1 92 ? -10.029 5.164 9.365 1.00 94.44 92 GLU A N 1
ATOM 740 C CA . GLU A 1 92 ? -8.660 5.484 8.955 1.00 94.44 92 GLU A CA 1
ATOM 741 C C . GLU A 1 92 ? -8.465 5.292 7.441 1.00 94.44 92 GLU A C 1
ATOM 743 O O . GLU A 1 92 ? -8.819 4.254 6.879 1.00 94.44 92 GLU A O 1
ATOM 748 N N . GLU A 1 93 ? -7.825 6.275 6.804 1.00 93.31 93 GLU A N 1
ATOM 749 C CA . GLU A 1 93 ? -7.318 6.181 5.433 1.00 93.31 93 GLU A CA 1
ATOM 750 C C . GLU A 1 93 ? -5.788 6.058 5.473 1.00 93.31 93 GLU A C 1
ATOM 752 O O . GLU A 1 93 ? -5.106 6.863 6.115 1.00 93.31 93 GLU A O 1
ATOM 757 N N . THR A 1 94 ? -5.232 5.077 4.759 1.00 93.44 94 THR A N 1
ATOM 758 C CA . THR A 1 94 ? -3.782 4.958 4.556 1.00 93.44 94 THR A CA 1
ATOM 759 C C . THR A 1 94 ? -3.432 4.755 3.088 1.00 93.44 94 THR A C 1
ATOM 761 O O . THR A 1 94 ? -4.245 4.345 2.258 1.00 93.44 94 THR A O 1
ATOM 764 N N . THR A 1 95 ? -2.185 5.062 2.750 1.00 93.75 95 THR A N 1
ATOM 765 C CA . THR A 1 95 ? -1.629 4.863 1.418 1.00 93.75 95 THR A CA 1
ATOM 766 C C . THR A 1 95 ? -0.296 4.151 1.528 1.00 93.75 95 THR A C 1
ATOM 768 O O . THR A 1 95 ? 0.600 4.594 2.243 1.00 93.75 95 THR A O 1
ATOM 771 N N . THR A 1 96 ? -0.135 3.094 0.743 1.00 94.44 96 THR A N 1
ATOM 772 C 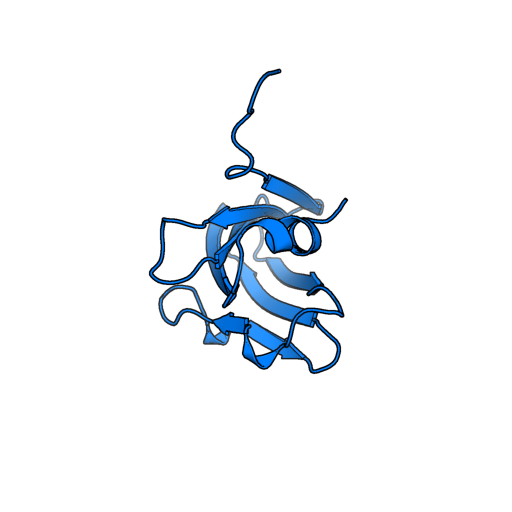CA . THR A 1 96 ? 1.120 2.358 0.641 1.00 94.44 96 THR A CA 1
ATOM 773 C C . THR A 1 96 ? 1.501 2.120 -0.818 1.00 94.44 96 THR A C 1
ATOM 775 O O . THR A 1 96 ? 0.642 2.126 -1.700 1.00 94.44 96 THR A O 1
ATOM 778 N N . VAL A 1 97 ? 2.795 1.955 -1.100 1.00 94.25 97 VAL A N 1
ATOM 779 C CA . VAL A 1 97 ? 3.292 1.741 -2.465 1.00 94.25 97 VAL A CA 1
ATOM 780 C C . VAL A 1 97 ? 4.383 0.678 -2.505 1.00 94.25 97 VAL A C 1
ATOM 782 O O . VAL A 1 97 ? 5.211 0.584 -1.595 1.00 94.25 97 VAL A O 1
ATOM 785 N N . TYR A 1 98 ? 4.455 -0.046 -3.620 1.00 93.25 98 TYR A N 1
ATOM 786 C CA . TYR A 1 98 ? 5.665 -0.764 -4.011 1.00 93.25 98 TYR A CA 1
ATOM 787 C C . TYR A 1 98 ? 6.157 -0.262 -5.371 1.00 93.25 98 TYR A C 1
ATOM 789 O O . TYR A 1 98 ? 5.389 -0.067 -6.311 1.00 93.25 98 TYR A O 1
ATOM 797 N N . GLY A 1 99 ? 7.458 -0.014 -5.464 1.00 90.81 99 GLY A N 1
ATOM 798 C CA . GLY A 1 99 ? 8.137 0.386 -6.686 1.00 90.81 99 GLY A CA 1
ATOM 799 C C . GLY A 1 99 ? 8.440 -0.815 -7.574 1.00 90.81 99 GLY A C 1
ATOM 800 O O . GLY A 1 99 ? 8.813 -1.882 -7.084 1.00 90.81 99 GLY A O 1
ATOM 801 N N . ILE A 1 100 ? 8.331 -0.606 -8.881 1.00 89.12 100 ILE A N 1
ATOM 802 C CA . ILE A 1 100 ? 8.669 -1.572 -9.920 1.00 89.12 100 ILE A CA 1
ATOM 803 C C . ILE A 1 100 ? 9.716 -0.974 -10.853 1.00 89.12 100 ILE A C 1
ATOM 805 O O . ILE A 1 100 ? 9.544 0.086 -11.457 1.00 89.12 100 ILE A O 1
ATOM 809 N N . ARG A 1 101 ? 10.851 -1.659 -10.970 1.00 84.56 101 ARG A N 1
ATOM 810 C CA . ARG A 1 101 ? 11.890 -1.309 -11.939 1.00 84.56 101 ARG A CA 1
ATOM 811 C C . ARG A 1 101 ? 11.508 -1.864 -13.302 1.00 84.56 101 ARG A C 1
ATOM 813 O O . ARG A 1 101 ? 11.891 -2.974 -13.650 1.00 84.56 101 ARG A O 1
ATOM 820 N N . LEU A 1 102 ? 10.743 -1.080 -14.049 1.00 72.25 102 LEU A N 1
ATOM 821 C CA . LEU A 1 102 ? 10.402 -1.383 -15.432 1.00 72.25 102 LEU A CA 1
ATOM 822 C C . LEU A 1 102 ? 11.516 -0.905 -16.368 1.00 72.25 102 LEU A C 1
ATOM 824 O O . LEU A 1 102 ? 12.011 0.215 -16.234 1.00 72.25 102 LEU A O 1
ATOM 828 N N . GLU A 1 103 ? 11.878 -1.738 -17.343 1.00 68.44 103 GLU A N 1
ATOM 829 C CA . GLU A 1 103 ? 12.658 -1.284 -18.498 1.00 68.44 103 GLU A CA 1
ATOM 830 C C . GLU A 1 103 ? 11.770 -0.504 -19.480 1.00 68.44 103 GLU A C 1
ATOM 832 O O . GLU A 1 103 ? 12.266 0.411 -20.133 1.00 68.44 103 GLU A O 1
ATOM 837 N N . GLN A 1 104 ? 10.467 -0.829 -19.550 1.00 61.12 104 GLN A N 1
ATOM 838 C CA . GLN A 1 104 ? 9.467 -0.191 -20.414 1.00 61.12 104 GLN A CA 1
ATOM 839 C C . GLN A 1 104 ? 8.093 -0.092 -19.721 1.00 61.12 104 GLN A C 1
ATOM 841 O O . GLN A 1 104 ? 7.660 -1.014 -19.041 1.00 61.12 104 GLN A O 1
ATOM 846 N N . ILE A 1 105 ? 7.377 1.022 -19.922 1.00 60.75 105 ILE A N 1
ATOM 847 C CA . ILE A 1 105 ? 6.077 1.309 -19.270 1.00 60.75 105 ILE A CA 1
ATOM 848 C C . ILE A 1 105 ? 4.948 0.388 -19.778 1.00 60.75 105 ILE A C 1
ATOM 850 O O . ILE A 1 105 ? 3.984 0.156 -19.060 1.00 60.75 105 ILE A O 1
ATOM 854 N N . SER A 1 106 ? 5.079 -0.185 -20.980 1.00 60.94 106 SER A N 1
ATOM 855 C CA . SER A 1 106 ? 4.102 -1.115 -21.576 1.00 60.94 106 SER A CA 1
ATOM 856 C C . SER A 1 106 ? 3.869 -2.399 -20.771 1.00 60.94 106 SER A C 1
ATOM 858 O O . SER A 1 106 ? 2.862 -3.062 -20.972 1.00 60.94 106 SER A O 1
ATOM 860 N N . ASP A 1 107 ? 4.769 -2.746 -19.854 1.00 66.62 107 ASP A N 1
ATOM 861 C CA . ASP A 1 107 ? 4.660 -3.933 -18.997 1.00 66.62 107 ASP A CA 1
ATOM 862 C C . ASP A 1 107 ? 3.715 -3.734 -17.794 1.00 66.62 107 ASP A C 1
ATOM 864 O O . ASP A 1 107 ? 3.466 -4.662 -17.025 1.00 66.62 107 ASP A O 1
ATOM 868 N N . VAL A 1 108 ? 3.155 -2.530 -17.625 1.00 69.38 108 VAL A N 1
ATOM 869 C CA . VAL A 1 108 ? 2.262 -2.190 -16.506 1.00 69.38 108 VAL A CA 1
ATOM 870 C C . VAL A 1 108 ? 0.933 -2.951 -16.525 1.00 69.38 108 VAL A C 1
ATOM 872 O O . VAL A 1 108 ? 0.359 -3.195 -15.463 1.00 69.38 108 VAL A O 1
ATOM 875 N N . GLU A 1 109 ? 0.442 -3.354 -17.701 1.00 72.88 109 GLU A N 1
ATOM 876 C CA . GLU A 1 109 ? -0.874 -3.996 -17.841 1.00 72.88 109 GLU A CA 1
ATOM 877 C C . GL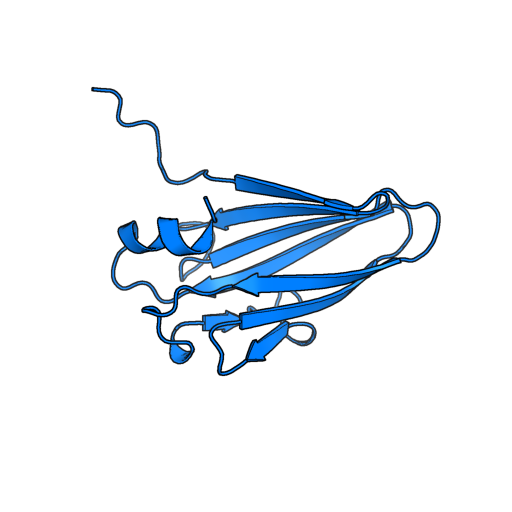U A 1 109 ? -0.985 -5.273 -16.993 1.00 72.88 109 GLU A C 1
ATOM 879 O O . GLU A 1 109 ? -2.016 -5.508 -16.366 1.00 72.88 109 GLU A O 1
ATOM 884 N N . GLY A 1 110 ? 0.102 -6.043 -16.868 1.00 73.56 110 GLY A N 1
ATOM 885 C CA . GLY A 1 110 ? 0.128 -7.255 -16.045 1.00 73.56 110 GLY A CA 1
ATOM 886 C C . GLY A 1 110 ? -0.026 -6.997 -14.543 1.00 73.56 110 GLY A C 1
ATOM 887 O O . GLY A 1 110 ? -0.422 -7.897 -13.806 1.00 73.56 110 GLY A O 1
ATOM 888 N N . PHE A 1 111 ? 0.255 -5.778 -14.077 1.00 77.31 111 PHE A N 1
ATOM 889 C CA . PHE A 1 111 ? 0.127 -5.428 -12.667 1.00 77.31 111 PHE A CA 1
ATOM 890 C C . PHE A 1 111 ? -1.297 -5.020 -12.306 1.00 77.31 111 PHE A C 1
ATOM 892 O O . PHE A 1 111 ? -1.696 -5.248 -11.178 1.00 77.31 111 PHE A O 1
ATOM 899 N N . LEU A 1 112 ? -2.097 -4.424 -13.190 1.00 77.19 112 LEU A N 1
ATOM 900 C CA . LEU A 1 112 ? -3.391 -3.842 -12.787 1.00 77.19 112 LEU A CA 1
ATOM 901 C C . LEU A 1 112 ? -4.566 -4.836 -12.770 1.00 77.19 112 LEU A C 1
ATOM 903 O O . LEU A 1 112 ? -5.646 -4.474 -12.298 1.00 77.19 112 LEU A O 1
ATOM 907 N N . GLY A 1 113 ? -4.326 -6.088 -13.176 1.00 63.97 113 GLY A N 1
ATOM 908 C CA . GLY A 1 113 ? -5.357 -7.117 -13.325 1.00 63.97 113 GLY A CA 1
ATOM 909 C C . GLY A 1 113 ? -6.279 -6.847 -14.522 1.00 63.97 113 GLY A C 1
ATOM 910 O O . GLY A 1 113 ? -6.423 -5.705 -14.958 1.00 63.97 113 GLY A O 1
ATOM 911 N N . GLU A 1 114 ? -6.881 -7.905 -15.069 1.00 46.88 114 GLU A N 1
ATOM 912 C CA . GLU A 1 114 ? -8.013 -7.805 -16.012 1.00 46.88 114 GLU A CA 1
ATOM 913 C C . GLU A 1 114 ? -9.347 -7.616 -15.280 1.00 46.88 114 GLU A C 1
ATOM 915 O O . GLU A 1 114 ? -9.539 -8.263 -14.222 1.00 46.88 114 GLU A O 1
#